Protein AF-A0A533ST75-F1 (afdb_monomer)

Solvent-accessible surface area (backbone atoms only — 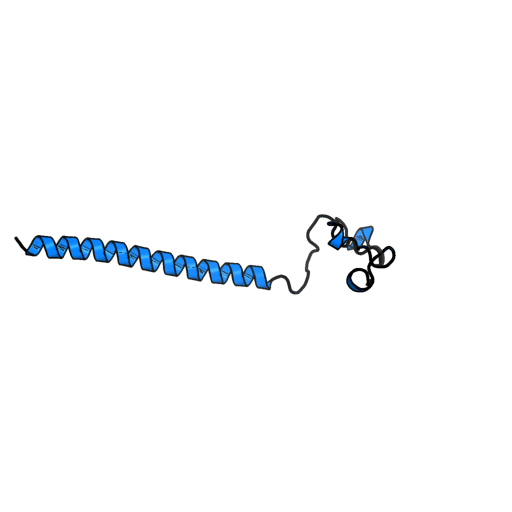not comparable to full-atom values): 5469 Å² total; per-residue (Å²): 109,79,62,48,95,78,56,37,40,79,95,53,73,43,35,57,58,79,73,72,38,76,84,55,48,84,68,38,90,63,22,78,71,74,46,44,66,73,88,54,79,74,84,84,66,88,78,74,60,56,62,61,51,50,51,52,53,51,51,53,52,53,54,52,52,54,51,52,52,52,53,50,51,54,54,49,55,53,50,54,58,54,60,61,64,77,74,117

Structure (mmCIF, N/CA/C/O ba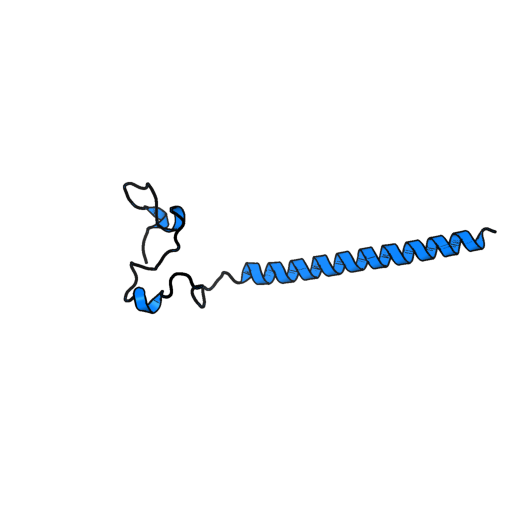ckbone):
data_AF-A0A533ST75-F1
#
_entry.id   AF-A0A533ST75-F1
#
loop_
_atom_site.group_PDB
_atom_site.id
_atom_site.type_symbol
_atom_site.label_atom_id
_atom_site.label_alt_id
_atom_site.label_comp_id
_atom_site.label_asym_id
_atom_site.label_entity_id
_atom_site.label_seq_id
_atom_site.pdbx_PDB_ins_code
_atom_site.Cartn_x
_atom_site.Cartn_y
_atom_site.Cartn_z
_atom_site.occupancy
_atom_site.B_iso_or_equiv
_atom_site.auth_seq_id
_atom_site.auth_comp_id
_atom_site.auth_asym_id
_atom_site.auth_atom_id
_atom_site.pdbx_PDB_model_num
ATOM 1 N N . PHE A 1 1 ? 13.830 -3.242 -11.110 1.00 86.81 1 PHE A N 1
ATOM 2 C CA . PHE A 1 1 ? 13.268 -1.864 -11.295 1.00 86.81 1 PHE A CA 1
ATOM 3 C C . PHE A 1 1 ? 12.729 -1.676 -12.718 1.00 86.81 1 PHE A C 1
ATOM 5 O O . PHE A 1 1 ? 13.315 -2.235 -13.636 1.00 86.81 1 PHE A O 1
ATOM 12 N N . HIS A 1 2 ? 11.650 -0.901 -12.915 1.00 94.19 2 HIS A N 1
ATOM 13 C CA . HIS A 1 2 ? 11.152 -0.507 -14.246 1.00 94.19 2 HIS A CA 1
ATOM 14 C C . HIS A 1 2 ? 10.308 0.780 -14.176 1.00 94.19 2 HIS A C 1
ATOM 16 O O . HIS A 1 2 ? 9.668 1.045 -13.159 1.00 94.19 2 HIS A O 1
ATOM 22 N N . ASN A 1 3 ? 10.245 1.546 -15.265 1.00 95.25 3 ASN A N 1
ATOM 23 C CA . ASN A 1 3 ? 9.533 2.828 -15.372 1.00 95.25 3 ASN A CA 1
ATOM 24 C C . ASN A 1 3 ? 8.066 2.708 -15.847 1.00 95.25 3 ASN A C 1
ATOM 26 O O . ASN A 1 3 ? 7.487 3.702 -16.284 1.00 95.25 3 ASN A O 1
ATOM 30 N N . CYS A 1 4 ? 7.445 1.526 -15.715 1.00 96.44 4 CYS A N 1
ATOM 31 C CA . CYS A 1 4 ? 6.047 1.247 -16.079 1.00 96.44 4 CYS A CA 1
ATOM 32 C C . CYS A 1 4 ? 5.059 2.334 -15.614 1.00 96.44 4 CYS A C 1
ATOM 34 O O . CYS A 1 4 ? 4.266 2.767 -16.442 1.00 96.44 4 CYS A O 1
ATOM 36 N N . PRO A 1 5 ? 5.078 2.797 -14.344 1.00 95.00 5 PRO A N 1
ATOM 37 C CA . PRO A 1 5 ? 4.107 3.791 -13.882 1.00 95.00 5 PRO A CA 1
ATOM 38 C C . PRO A 1 5 ? 4.362 5.207 -14.421 1.00 95.00 5 PRO A C 1
ATOM 40 O O . PRO A 1 5 ? 3.535 6.086 -14.207 1.00 95.00 5 PRO A O 1
ATOM 43 N N . THR A 1 6 ? 5.507 5.455 -15.066 1.00 96.44 6 THR A N 1
ATOM 44 C CA . THR A 1 6 ? 5.895 6.786 -15.553 1.00 96.44 6 THR A CA 1
ATOM 45 C C . THR A 1 6 ? 5.739 6.908 -17.063 1.00 96.44 6 THR A C 1
ATOM 47 O O . THR A 1 6 ? 5.159 7.884 -17.525 1.00 96.44 6 THR A O 1
ATOM 50 N N . VAL A 1 7 ? 6.263 5.947 -17.832 1.00 96.62 7 VAL A N 1
ATOM 51 C CA . VAL A 1 7 ? 6.214 5.997 -19.307 1.00 96.62 7 VAL A CA 1
ATOM 52 C C . VAL A 1 7 ? 5.105 5.137 -19.907 1.00 96.62 7 VAL A C 1
ATOM 54 O O . VAL A 1 7 ? 4.727 5.363 -21.052 1.00 96.62 7 VAL A O 1
ATOM 57 N N . SER A 1 8 ? 4.577 4.172 -19.144 1.00 97.19 8 SER A N 1
ATOM 58 C CA . SER A 1 8 ? 3.583 3.200 -19.610 1.00 97.19 8 SER A CA 1
ATOM 59 C C . SER A 1 8 ? 4.042 2.381 -20.839 1.00 97.19 8 SER A C 1
ATOM 61 O O . SER A 1 8 ? 5.207 2.384 -21.230 1.00 97.19 8 SER A O 1
ATOM 63 N N . TRP A 1 9 ? 3.131 1.596 -21.407 1.00 96.38 9 TRP A N 1
ATOM 64 C CA . TRP A 1 9 ? 3.296 0.749 -22.588 1.00 96.38 9 TRP A CA 1
ATOM 65 C C . TRP A 1 9 ? 2.425 1.258 -23.734 1.00 96.38 9 TRP A C 1
ATOM 67 O O . TRP A 1 9 ? 1.363 1.836 -23.494 1.00 96.38 9 TRP A O 1
ATOM 77 N N . ASN A 1 10 ? 2.846 0.960 -24.969 1.00 96.31 10 ASN A N 1
ATOM 78 C CA . ASN A 1 10 ? 2.143 1.299 -26.210 1.00 96.31 10 ASN A CA 1
ATOM 79 C C . ASN A 1 10 ? 1.879 2.807 -26.319 1.00 96.31 10 ASN A C 1
ATOM 81 O O . ASN A 1 10 ? 0.742 3.210 -26.177 1.00 96.31 10 ASN A O 1
ATOM 85 N N . ASP A 1 11 ? 2.901 3.646 -26.498 1.00 96.69 11 ASP A N 1
ATOM 86 C CA . ASP A 1 11 ? 2.743 5.112 -26.602 1.00 96.69 11 ASP A CA 1
ATOM 87 C C . ASP A 1 11 ? 2.007 5.766 -25.417 1.00 96.69 11 ASP A C 1
ATOM 89 O O . ASP A 1 11 ? 1.247 6.719 -25.566 1.00 96.69 11 ASP A O 1
ATOM 93 N N . GLY A 1 12 ? 2.239 5.249 -24.209 1.00 96.12 12 GLY A N 1
ATOM 94 C CA . GLY A 1 12 ? 1.667 5.815 -22.989 1.00 96.12 12 GLY A CA 1
ATOM 95 C C . GLY A 1 12 ? 0.262 5.313 -22.638 1.00 96.12 12 GLY A C 1
ATOM 96 O O . GLY A 1 12 ? -0.313 5.776 -21.655 1.00 96.12 12 GLY A O 1
ATOM 97 N N . GLN A 1 13 ? -0.296 4.364 -23.395 1.00 97.38 13 GLN A N 1
ATOM 98 C CA . GLN A 1 13 ? -1.706 3.975 -23.282 1.00 97.38 13 GLN A CA 1
ATOM 99 C C . GLN A 1 13 ? -2.064 3.301 -21.952 1.00 97.38 13 GLN A C 1
ATOM 101 O O . GLN A 1 13 ? -3.141 3.550 -21.409 1.00 97.38 13 GLN A O 1
ATOM 106 N N . SER A 1 14 ? -1.213 2.409 -21.433 1.00 97.19 14 SER A N 1
ATOM 107 C CA . SER A 1 14 ? -1.487 1.722 -20.161 1.00 97.19 14 SER A CA 1
ATOM 108 C C . SER A 1 14 ? -0.254 1.037 -19.578 1.00 97.19 14 SER A C 1
ATOM 110 O O . SER A 1 14 ? 0.789 0.959 -20.212 1.00 97.19 14 SER A O 1
ATOM 112 N N . TRP A 1 15 ? -0.373 0.470 -18.386 1.00 97.69 15 TRP A N 1
ATOM 113 C CA . TRP A 1 15 ? 0.621 -0.404 -17.763 1.00 97.69 15 TRP A CA 1
ATOM 114 C C . TRP A 1 15 ? -0.097 -1.453 -16.900 1.00 97.69 15 TRP A C 1
ATOM 116 O O . TRP A 1 15 ? -1.288 -1.285 -16.636 1.00 97.69 15 TRP A O 1
ATOM 126 N N . PRO A 1 16 ? 0.571 -2.532 -16.442 1.00 95.94 16 PRO A N 1
ATOM 127 C CA . PRO A 1 16 ? -0.112 -3.671 -15.821 1.00 95.94 16 PRO A CA 1
ATOM 128 C C . PRO A 1 16 ? -1.112 -3.300 -14.717 1.00 95.94 16 PRO A C 1
ATOM 130 O O . PRO A 1 16 ? -2.256 -3.746 -14.762 1.00 95.94 16 PRO A O 1
ATOM 133 N N . VAL A 1 17 ? -0.728 -2.415 -13.789 1.00 96.06 17 VAL A N 1
ATOM 134 C CA . VAL A 1 17 ? -1.598 -2.005 -12.670 1.00 96.06 17 VAL A CA 1
ATOM 135 C C . VAL A 1 17 ? -2.771 -1.156 -13.147 1.00 96.06 17 VAL A C 1
ATOM 137 O O . VAL A 1 17 ? -3.882 -1.338 -12.660 1.00 96.06 17 VAL A O 1
ATOM 140 N N . GLN A 1 18 ? -2.571 -0.283 -14.137 1.00 96.31 18 GLN A N 1
ATOM 141 C CA . GLN A 1 18 ? -3.671 0.470 -14.749 1.00 96.31 18 GLN A CA 1
ATOM 142 C C . GLN A 1 18 ? -4.626 -0.438 -15.534 1.00 96.31 18 GLN A C 1
ATOM 144 O O . GLN A 1 18 ? -5.823 -0.169 -15.576 1.00 96.31 18 GLN A O 1
ATOM 149 N N . ALA A 1 19 ? -4.125 -1.532 -16.109 1.00 96.81 19 ALA A N 1
ATOM 150 C CA . ALA A 1 19 ? -4.935 -2.565 -16.752 1.00 96.81 19 ALA A CA 1
ATOM 151 C C . ALA A 1 19 ? -5.619 -3.522 -15.750 1.00 96.81 19 ALA A C 1
ATOM 153 O O . ALA A 1 19 ? -6.343 -4.425 -16.165 1.00 96.81 19 ALA A O 1
ATOM 154 N N . GLY A 1 20 ? -5.409 -3.332 -14.443 1.00 95.44 20 GLY A N 1
ATOM 155 C CA . GLY A 1 20 ? -6.056 -4.099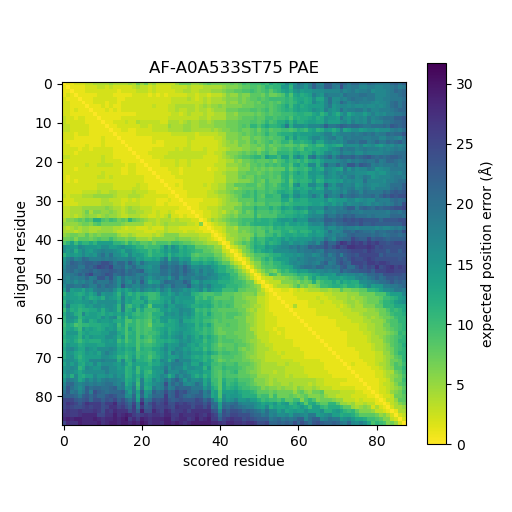 -13.377 1.00 95.44 20 GLY A CA 1
ATOM 156 C C . GLY A 1 20 ? -5.260 -5.297 -12.853 1.00 95.44 20 GLY A C 1
ATOM 157 O O . GLY A 1 20 ? -5.766 -6.019 -11.998 1.00 95.44 20 GLY A O 1
ATOM 158 N N . HIS A 1 21 ? -4.024 -5.512 -13.309 1.00 94.38 21 HIS A N 1
ATOM 159 C CA . HIS A 1 21 ? -3.167 -6.600 -12.833 1.00 94.38 21 HIS A CA 1
ATOM 160 C C . HIS A 1 21 ? -1.986 -6.083 -11.999 1.00 94.38 21 HIS A C 1
ATOM 162 O O . HIS A 1 21 ? -1.305 -5.131 -12.373 1.00 94.38 21 HIS A O 1
ATOM 168 N N . GLY A 1 22 ? -1.678 -6.746 -10.881 1.00 91.56 22 GLY A N 1
ATOM 169 C CA . GLY A 1 22 ? -0.521 -6.402 -10.049 1.00 91.56 22 GLY A CA 1
ATOM 170 C 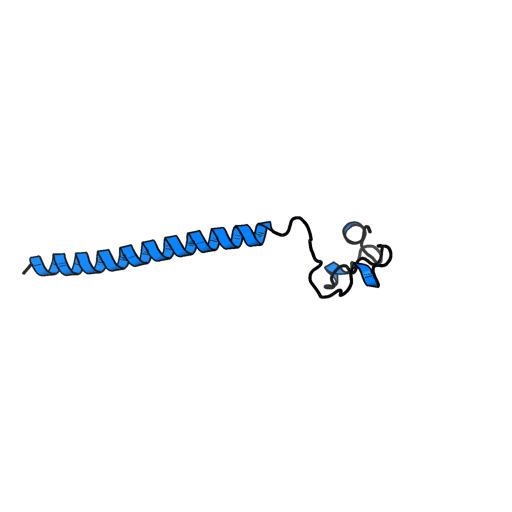C . GLY A 1 22 ? 0.814 -6.452 -10.809 1.00 91.56 22 GLY A C 1
ATOM 171 O O . GLY A 1 22 ? 0.974 -7.165 -11.801 1.00 91.56 22 GLY A O 1
ATOM 172 N N . CYS A 1 23 ? 1.811 -5.696 -10.350 1.00 92.25 23 CYS A N 1
ATOM 173 C CA . CYS A 1 23 ? 3.167 -5.825 -10.881 1.00 92.25 23 CYS A CA 1
ATOM 174 C C . CYS A 1 23 ? 3.748 -7.192 -10.492 1.00 92.25 23 CYS A C 1
ATOM 176 O O . CYS A 1 23 ? 3.833 -7.503 -9.309 1.00 92.25 23 CYS A O 1
ATOM 178 N N . VAL A 1 24 ? 4.202 -7.972 -11.474 1.00 92.88 24 VAL A N 1
ATOM 179 C CA . VAL A 1 24 ? 4.842 -9.283 -11.239 1.00 92.88 24 VAL A CA 1
ATOM 180 C C . VAL A 1 24 ? 6.363 -9.201 -11.089 1.00 92.88 24 VAL A C 1
ATOM 182 O O . VAL A 1 24 ? 7.028 -10.215 -10.933 1.00 92.88 24 VAL A O 1
ATOM 185 N N . GLY A 1 25 ? 6.942 -8.000 -11.182 1.00 92.94 25 GLY A N 1
ATOM 186 C CA . GLY A 1 25 ? 8.390 -7.810 -11.082 1.00 92.94 25 GLY A CA 1
ATOM 187 C C . GLY A 1 25 ? 9.181 -8.332 -12.285 1.00 92.94 25 GLY A C 1
ATOM 188 O O . GLY A 1 25 ? 10.343 -8.672 -12.128 1.00 92.94 25 GLY A O 1
ATOM 189 N N . CYS A 1 26 ? 8.600 -8.358 -13.491 1.00 94.44 26 CYS A N 1
ATOM 190 C CA . CYS A 1 26 ? 9.209 -8.970 -14.686 1.00 94.44 26 CYS A CA 1
ATOM 191 C C . CYS A 1 26 ? 10.600 -8.434 -15.086 1.00 94.44 26 CYS A C 1
ATOM 193 O O . CYS A 1 26 ? 11.300 -9.074 -15.861 1.00 94.44 26 CYS A O 1
ATOM 195 N N . SER A 1 27 ? 10.996 -7.254 -14.600 1.00 94.94 27 SER A N 1
ATOM 196 C CA . SER A 1 27 ? 12.327 -6.672 -14.835 1.00 94.94 27 SER A CA 1
ATOM 197 C C . SER A 1 27 ? 13.351 -7.009 -13.743 1.00 94.94 27 SER A C 1
ATOM 199 O O . SER A 1 27 ? 14.449 -6.460 -13.764 1.00 94.94 27 SER A O 1
ATOM 201 N N . GLU A 1 28 ? 12.994 -7.843 -12.766 1.00 92.94 28 GLU A N 1
ATOM 202 C CA . GLU A 1 28 ? 13.874 -8.272 -11.678 1.00 92.94 28 GLU A CA 1
ATOM 203 C C . GLU A 1 28 ? 14.480 -9.659 -11.975 1.00 92.94 28 GLU A C 1
ATOM 205 O O . GLU A 1 28 ? 13.792 -10.522 -12.536 1.00 92.94 28 GLU A O 1
ATOM 210 N N . PRO A 1 29 ? 15.754 -9.918 -11.620 1.00 93.00 29 PRO A N 1
ATOM 211 C CA . PRO A 1 29 ? 16.361 -11.231 -11.795 1.00 93.00 29 PRO A CA 1
ATOM 212 C C . PRO A 1 29 ? 15.587 -12.318 -11.042 1.00 93.00 29 PRO A C 1
ATOM 214 O O . PRO A 1 29 ? 15.277 -12.178 -9.860 1.00 93.00 29 PRO A O 1
ATOM 217 N N . GLY A 1 30 ? 15.288 -13.421 -11.733 1.00 91.62 30 GLY A N 1
ATOM 218 C CA . GLY A 1 30 ? 14.619 -14.574 -11.126 1.00 91.62 30 GLY A CA 1
ATOM 219 C C . GLY A 1 30 ? 13.190 -14.302 -10.644 1.00 91.62 30 GLY A C 1
ATOM 220 O O . GLY A 1 30 ? 12.742 -14.967 -9.718 1.00 91.62 30 GLY A O 1
ATOM 221 N N . PHE A 1 31 ? 12.465 -13.342 -11.236 1.00 90.88 31 PHE A N 1
ATOM 222 C CA . PHE A 1 31 ? 11.146 -12.913 -10.741 1.00 90.88 31 PHE A CA 1
ATOM 223 C C . PHE A 1 31 ? 10.110 -14.040 -10.582 1.00 90.88 31 PHE A C 1
ATOM 225 O O . PHE A 1 31 ? 9.235 -13.940 -9.727 1.00 90.88 31 PHE A O 1
ATOM 232 N N . TRP A 1 32 ? 10.208 -15.118 -11.367 1.00 91.50 32 TRP A N 1
ATOM 233 C CA . TRP A 1 32 ? 9.349 -16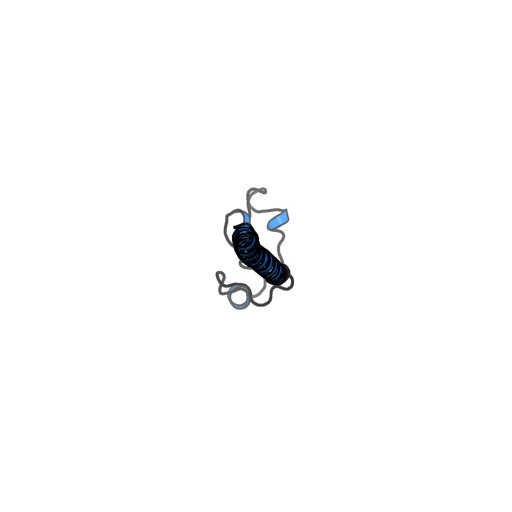.295 -11.208 1.00 91.50 32 TRP A CA 1
ATOM 234 C C . TRP A 1 32 ? 9.486 -16.943 -9.824 1.00 91.50 32 TRP A C 1
ATOM 236 O O . TRP A 1 32 ? 8.484 -17.384 -9.267 1.00 91.50 32 TRP A O 1
ATOM 246 N N . ASP A 1 33 ? 10.697 -16.940 -9.260 1.00 90.31 33 ASP A N 1
ATOM 247 C CA . ASP A 1 33 ? 11.015 -17.544 -7.963 1.00 90.31 33 ASP A CA 1
ATOM 248 C C . ASP A 1 33 ? 10.946 -16.529 -6.812 1.00 90.31 33 ASP A C 1
ATOM 250 O O . ASP A 1 33 ? 10.598 -16.883 -5.689 1.00 90.31 33 ASP A O 1
ATOM 254 N N . THR A 1 34 ? 11.293 -15.261 -7.068 1.00 84.56 34 THR A N 1
ATOM 255 C CA . THR A 1 34 ? 11.436 -14.232 -6.019 1.00 84.56 34 THR A CA 1
ATOM 256 C C . THR A 1 34 ? 10.178 -13.400 -5.784 1.00 84.56 34 THR A C 1
ATOM 258 O O . THR A 1 34 ? 9.992 -12.870 -4.690 1.00 84.56 34 THR A O 1
ATOM 261 N N . MET A 1 35 ? 9.316 -13.283 -6.796 1.00 84.06 35 MET A N 1
ATOM 262 C CA . MET A 1 35 ? 8.070 -12.505 -6.747 1.00 84.06 35 MET A CA 1
ATOM 263 C C . MET A 1 35 ? 6.827 -13.400 -6.794 1.00 84.06 35 MET A C 1
ATOM 265 O O . MET A 1 35 ? 5.707 -12.916 -6.623 1.00 84.06 35 MET A O 1
ATOM 269 N N . GLY A 1 36 ? 7.020 -14.694 -7.056 1.00 83.88 36 GLY A N 1
ATOM 270 C CA . GLY A 1 36 ? 5.975 -15.700 -7.005 1.00 83.88 36 GLY A CA 1
ATOM 271 C C . GLY A 1 36 ? 5.691 -16.157 -5.569 1.00 83.88 36 GLY A C 1
ATOM 272 O O . GLY A 1 36 ? 6.597 -16.166 -4.734 1.00 83.88 36 GLY A O 1
ATOM 273 N N . PRO A 1 37 ? 4.455 -16.593 -5.276 1.00 87.12 37 PRO A N 1
ATOM 274 C CA . PRO A 1 37 ? 3.273 -16.592 -6.150 1.00 87.12 37 PRO A CA 1
ATOM 275 C C . PRO A 1 37 ? 2.641 -15.192 -6.332 1.00 87.12 37 PRO A C 1
ATOM 277 O O . PRO A 1 37 ? 2.399 -14.471 -5.372 1.00 87.12 37 PRO A O 1
ATOM 280 N N . PHE A 1 38 ? 2.311 -14.821 -7.580 1.00 87.75 38 PHE A N 1
ATOM 281 C CA . PHE A 1 38 ? 1.952 -13.438 -7.969 1.00 87.75 38 PHE A CA 1
ATOM 282 C C . PHE A 1 38 ? 0.638 -12.883 -7.406 1.00 87.75 38 PHE A C 1
ATOM 284 O O . PHE A 1 38 ? 0.393 -11.680 -7.496 1.00 87.75 38 PHE A O 1
ATOM 291 N N . TYR A 1 39 ? -0.226 -13.748 -6.883 1.00 86.81 39 TYR A N 1
ATOM 292 C CA . TYR A 1 39 ? -1.521 -13.359 -6.321 1.00 86.81 39 TYR A CA 1
ATOM 293 C C . TYR A 1 39 ? -1.507 -13.299 -4.796 1.00 86.81 39 TYR A C 1
ATOM 295 O O . TYR A 1 39 ? -2.457 -12.791 -4.196 1.00 86.81 39 TYR A O 1
ATOM 303 N N . ASP A 1 40 ? -0.431 -13.776 -4.172 1.00 83.12 40 ASP A N 1
ATOM 304 C CA . ASP A 1 40 ? -0.253 -13.622 -2.742 1.00 83.12 40 ASP A CA 1
ATOM 305 C C . ASP A 1 40 ? 0.290 -12.231 -2.434 1.00 83.12 40 ASP A C 1
ATOM 307 O O . ASP A 1 40 ? 0.876 -11.531 -3.266 1.00 83.12 40 ASP A O 1
ATOM 311 N N . ARG A 1 41 ? 0.084 -11.803 -1.190 1.00 74.00 41 ARG A N 1
ATOM 312 C CA . ARG A 1 41 ? 0.701 -10.564 -0.732 1.00 74.00 41 ARG A CA 1
ATOM 313 C C . ARG A 1 41 ? 2.207 -10.754 -0.701 1.00 74.00 41 ARG A C 1
ATOM 315 O O . ARG A 1 41 ? 2.692 -11.670 -0.041 1.00 74.00 41 ARG A O 1
ATO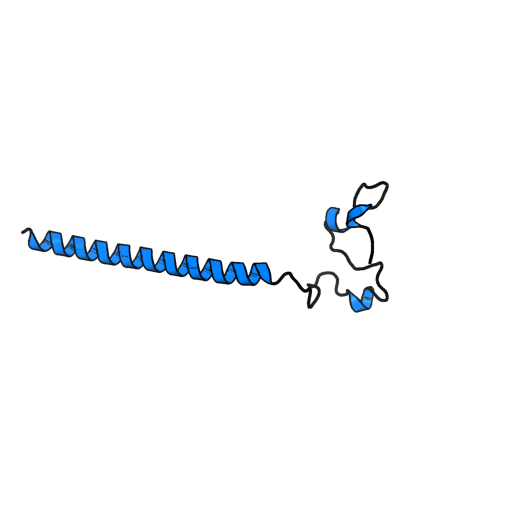M 322 N N . VAL A 1 42 ? 2.926 -9.825 -1.328 1.00 70.06 42 VAL A N 1
ATOM 323 C CA . VAL A 1 42 ? 4.383 -9.757 -1.216 1.00 70.06 42 VAL A CA 1
ATOM 324 C C . VAL A 1 42 ? 4.751 -9.698 0.274 1.00 70.06 42 VAL A C 1
ATOM 326 O O . VAL A 1 42 ? 4.292 -8.787 0.977 1.00 70.06 42 VAL A O 1
ATOM 329 N N . PRO A 1 43 ? 5.531 -10.662 0.792 1.00 60.53 43 PRO A N 1
ATOM 330 C CA . PRO A 1 43 ? 5.927 -10.651 2.188 1.00 60.53 43 PRO A CA 1
ATOM 331 C C . PRO A 1 43 ? 6.872 -9.469 2.440 1.00 60.53 43 PRO A C 1
ATOM 333 O O . PRO A 1 43 ? 7.823 -9.249 1.698 1.00 60.53 43 PRO A O 1
ATOM 336 N N . ASN A 1 44 ? 6.628 -8.725 3.522 1.00 59.53 44 ASN A N 1
ATOM 337 C CA . ASN A 1 44 ? 7.496 -7.648 4.019 1.00 59.53 44 ASN A CA 1
ATOM 338 C C . ASN A 1 44 ? 7.639 -6.404 3.120 1.00 59.53 44 ASN A C 1
ATOM 340 O O . ASN A 1 44 ? 8.741 -5.883 2.988 1.00 59.53 44 ASN A O 1
ATOM 344 N N . VAL A 1 45 ? 6.551 -5.863 2.561 1.00 63.56 45 VAL A N 1
ATOM 345 C CA . VAL A 1 45 ? 6.572 -4.499 1.990 1.00 63.56 45 VAL A CA 1
ATOM 346 C C . VAL A 1 45 ? 6.691 -3.451 3.113 1.00 63.56 45 VAL A C 1
ATOM 348 O O . VAL A 1 45 ? 5.723 -3.246 3.857 1.00 63.56 45 VAL A O 1
ATOM 351 N N . PRO A 1 46 ? 7.839 -2.763 3.273 1.00 61.69 46 PRO A N 1
ATOM 352 C CA . PRO A 1 46 ? 8.000 -1.755 4.314 1.00 61.69 46 PRO A CA 1
ATOM 353 C C . PRO A 1 46 ? 7.116 -0.546 3.981 1.00 61.69 46 PRO A C 1
ATOM 355 O O . PRO A 1 46 ? 7.200 -0.003 2.884 1.00 61.69 46 PRO A O 1
ATOM 358 N N . GLY A 1 47 ? 6.261 -0.120 4.916 1.00 61.03 47 GLY A N 1
ATOM 359 C CA . GLY A 1 47 ? 5.492 1.131 4.796 1.00 61.03 47 GLY A CA 1
ATOM 360 C C . GLY A 1 47 ? 3.965 0.999 4.736 1.00 61.03 47 GLY A C 1
ATOM 361 O O . GLY A 1 47 ? 3.280 1.952 5.091 1.00 61.03 47 GLY A O 1
ATOM 362 N N . PHE A 1 48 ? 3.399 -0.172 4.421 1.00 61.03 48 PHE A N 1
ATOM 363 C CA . PHE A 1 48 ? 1.932 -0.374 4.389 1.00 61.03 48 PHE A CA 1
ATOM 364 C C . PHE A 1 48 ? 1.307 -0.728 5.761 1.00 61.03 48 PHE A C 1
ATOM 366 O O . PHE A 1 48 ? 0.151 -1.131 5.849 1.00 61.03 48 PHE A O 1
ATOM 373 N N . GLY A 1 49 ? 2.054 -0.574 6.862 1.00 58.81 49 GLY A N 1
ATOM 374 C CA . GLY A 1 49 ? 1.576 -0.830 8.233 1.00 58.81 49 GLY A CA 1
ATOM 375 C C . GLY A 1 49 ? 0.831 0.342 8.894 1.00 58.81 49 GLY A C 1
ATOM 376 O O . GLY A 1 49 ? 0.245 0.171 9.969 1.00 58.81 49 GLY A O 1
ATOM 377 N N . ALA A 1 50 ? 0.846 1.527 8.274 1.00 60.62 50 ALA A N 1
ATOM 378 C CA . ALA A 1 50 ? 0.189 2.718 8.813 1.00 60.62 50 ALA A CA 1
ATOM 379 C C . ALA A 1 50 ? -1.338 2.551 8.868 1.00 60.62 50 ALA A C 1
ATOM 381 O O . ALA A 1 50 ? -1.944 2.855 9.895 1.00 60.62 50 ALA A O 1
ATOM 382 N N . ASP A 1 51 ? -1.940 1.956 7.834 1.00 64.12 51 ASP A N 1
ATOM 383 C CA . ASP A 1 51 ? -3.390 1.731 7.775 1.00 64.12 51 ASP A CA 1
ATOM 384 C C . ASP A 1 51 ? -3.882 0.758 8.855 1.00 64.12 51 ASP A C 1
ATOM 386 O O . ASP A 1 51 ? -4.940 0.960 9.456 1.00 64.12 51 ASP A O 1
ATOM 390 N N . VAL A 1 52 ? -3.091 -0.272 9.177 1.00 68.31 52 VAL A N 1
ATOM 391 C CA . VAL A 1 52 ? -3.430 -1.239 10.239 1.00 68.31 52 VAL A CA 1
ATOM 392 C C . VAL A 1 52 ? -3.377 -0.584 11.622 1.00 68.31 52 VAL A C 1
ATOM 394 O O . VAL A 1 52 ? -4.208 -0.871 12.487 1.00 68.31 52 VAL A O 1
ATOM 397 N N . THR A 1 53 ? -2.420 0.318 11.833 1.00 75.44 53 THR A N 1
ATOM 398 C CA . THR A 1 53 ? -2.274 1.053 13.097 1.00 75.44 53 THR A CA 1
ATOM 399 C C . THR A 1 53 ? -3.381 2.096 13.256 1.00 75.44 53 THR A C 1
ATOM 401 O O . THR A 1 53 ? -4.024 2.150 14.306 1.00 75.44 53 THR A O 1
ATOM 404 N N . ALA A 1 54 ? -3.674 2.860 12.199 1.00 80.38 54 ALA A N 1
ATOM 405 C CA . ALA A 1 54 ? -4.752 3.845 12.183 1.00 80.38 54 ALA A CA 1
ATOM 406 C C . ALA A 1 54 ? -6.129 3.198 12.409 1.00 80.38 54 ALA A C 1
ATOM 408 O O . ALA A 1 54 ? -6.907 3.689 13.225 1.00 80.38 54 ALA A O 1
ATOM 409 N N . THR A 1 55 ? -6.398 2.052 11.770 1.00 84.12 55 THR A N 1
ATOM 410 C CA . THR A 1 55 ? -7.657 1.304 11.943 1.00 84.12 55 THR A CA 1
ATOM 411 C C . THR A 1 55 ? -7.856 0.856 13.390 1.00 84.12 55 THR A C 1
ATOM 413 O O . THR A 1 55 ? -8.945 1.009 13.940 1.00 84.12 55 THR A O 1
ATOM 416 N N . LYS A 1 56 ? -6.807 0.337 14.044 1.00 86.94 56 LYS A N 1
ATOM 417 C CA . LYS A 1 56 ? -6.888 -0.077 15.455 1.00 86.94 56 LYS A CA 1
ATOM 418 C C . LYS A 1 56 ? -7.168 1.096 16.390 1.00 86.94 56 LYS A C 1
ATOM 420 O O . LYS A 1 56 ? -8.023 0.974 17.266 1.00 86.94 56 LYS A O 1
ATOM 425 N N . ILE A 1 57 ? -6.463 2.214 16.209 1.00 89.62 57 ILE A N 1
ATOM 426 C CA . ILE A 1 57 ? -6.653 3.412 17.040 1.00 89.62 57 ILE A CA 1
ATOM 427 C C . ILE A 1 57 ? -8.062 3.974 16.835 1.00 89.62 57 ILE A C 1
ATOM 429 O O . ILE A 1 57 ? -8.770 4.216 17.812 1.00 89.62 57 ILE A O 1
ATOM 433 N N . GLY A 1 58 ? -8.488 4.122 15.577 1.00 90.25 58 GLY A N 1
ATOM 434 C CA . GLY A 1 58 ? -9.824 4.605 15.236 1.00 90.25 58 GLY A CA 1
ATOM 435 C C . GLY A 1 58 ? -10.917 3.739 15.856 1.00 90.25 58 GLY A C 1
ATOM 436 O O . GLY A 1 58 ? -11.794 4.258 16.541 1.00 90.25 58 GLY A O 1
ATOM 437 N N . LEU A 1 59 ? -10.811 2.414 15.714 1.00 95.38 59 LEU A N 1
ATOM 438 C CA . LEU A 1 59 ? -11.769 1.475 16.297 1.00 95.38 59 LEU A CA 1
ATOM 439 C C . LEU A 1 59 ? -11.843 1.593 17.826 1.00 95.38 59 LEU A C 1
ATOM 441 O O . LEU A 1 59 ? -12.939 1.606 18.385 1.00 95.38 59 LEU A O 1
ATOM 445 N N . GLY A 1 60 ? -10.693 1.708 18.497 1.00 95.44 60 GLY A N 1
ATOM 446 C CA . GLY A 1 60 ? -10.635 1.874 19.949 1.00 95.44 60 GLY A CA 1
ATOM 447 C C . GLY A 1 60 ? -11.344 3.144 20.425 1.00 95.44 60 GLY A C 1
ATOM 448 O O . GLY A 1 60 ? -12.153 3.091 21.352 1.00 95.44 60 GLY A O 1
ATOM 449 N N . LEU A 1 61 ? -11.096 4.274 19.756 1.00 97.00 61 LEU A N 1
ATOM 450 C CA . LEU A 1 61 ? -11.732 5.553 20.084 1.00 97.00 61 LEU A CA 1
ATOM 451 C C . LEU A 1 61 ? -13.245 5.521 19.844 1.00 97.00 61 LEU A C 1
ATOM 453 O O . LEU A 1 61 ? -14.015 5.947 20.707 1.00 97.00 61 LEU A O 1
ATOM 457 N N . THR A 1 62 ? -13.684 4.980 18.705 1.00 97.12 62 THR A N 1
ATOM 458 C CA . THR A 1 62 ? -15.111 4.851 18.387 1.00 97.12 62 THR A CA 1
ATOM 459 C C . THR A 1 62 ? -15.836 3.969 19.402 1.00 97.12 62 THR A C 1
ATOM 461 O O . THR A 1 62 ? -16.906 4.346 19.882 1.00 97.12 62 THR A O 1
ATOM 464 N N . ALA A 1 63 ? -15.250 2.828 19.778 1.00 97.69 63 ALA A N 1
ATOM 465 C CA . ALA A 1 63 ? -15.836 1.929 20.769 1.00 97.69 63 ALA A CA 1
ATOM 466 C C . ALA A 1 63 ? -15.971 2.599 22.147 1.00 97.69 63 ALA A C 1
ATOM 468 O O . ALA A 1 63 ? -17.022 2.501 22.784 1.00 97.69 63 ALA A O 1
ATOM 469 N N . ALA A 1 64 ? -14.939 3.326 22.587 1.00 97.75 64 ALA A N 1
ATOM 470 C CA . ALA A 1 64 ? -14.961 4.049 23.856 1.00 97.75 64 ALA A CA 1
ATOM 471 C C . ALA A 1 64 ? -16.046 5.139 23.883 1.00 97.75 64 ALA A C 1
ATOM 473 O O . ALA A 1 64 ? -16.811 5.233 24.845 1.00 97.75 64 ALA A O 1
ATOM 474 N N . ALA A 1 65 ? -16.154 5.929 22.811 1.00 97.81 65 ALA A N 1
ATOM 475 C CA . ALA A 1 65 ? -17.179 6.961 22.693 1.00 97.81 65 ALA A CA 1
ATOM 476 C C . ALA A 1 65 ? -18.597 6.365 22.725 1.00 97.81 65 ALA A C 1
ATOM 478 O O . ALA A 1 65 ? -19.452 6.845 23.470 1.00 97.81 65 ALA A O 1
ATOM 479 N N . ALA A 1 66 ? -18.834 5.284 21.973 1.00 97.62 66 ALA A N 1
ATOM 480 C CA . ALA A 1 66 ? -20.122 4.594 21.953 1.00 97.62 66 ALA A CA 1
ATOM 481 C C . ALA A 1 66 ? -20.520 4.074 23.346 1.00 97.62 66 ALA A C 1
ATOM 483 O O . ALA A 1 66 ? -21.662 4.261 23.771 1.00 97.62 66 ALA A O 1
ATOM 484 N N . ALA A 1 67 ? -19.573 3.487 24.086 1.00 98.06 67 ALA A N 1
ATOM 485 C CA . ALA A 1 67 ? -19.809 3.022 25.451 1.00 98.06 67 ALA A CA 1
ATOM 486 C C . ALA A 1 67 ? -20.159 4.181 26.401 1.00 98.06 67 ALA A C 1
ATOM 488 O O . ALA A 1 67 ? -21.119 4.079 27.166 1.00 98.06 67 ALA A O 1
ATOM 489 N N . GLY A 1 68 ? -19.433 5.301 26.318 1.00 97.88 68 GLY A N 1
ATOM 490 C CA . GLY A 1 68 ? -19.711 6.491 27.126 1.00 97.88 68 GLY A CA 1
ATOM 491 C C . GLY A 1 68 ? -21.111 7.062 26.881 1.00 97.88 68 GLY A C 1
ATOM 492 O O . GLY A 1 68 ? -21.832 7.359 27.835 1.00 97.88 68 GLY A O 1
ATOM 493 N N . ILE A 1 69 ? -21.529 7.148 25.615 1.00 97.81 69 ILE A N 1
ATOM 494 C CA . ILE A 1 69 ? -22.873 7.613 25.236 1.00 97.81 69 ILE A CA 1
ATOM 495 C C . ILE A 1 69 ? -23.950 6.669 25.783 1.00 97.81 69 ILE A C 1
ATOM 497 O O . ILE A 1 69 ? -24.931 7.134 26.365 1.00 97.81 69 ILE A O 1
ATOM 501 N N . ALA A 1 70 ? -23.763 5.354 25.645 1.00 96.94 70 ALA A N 1
ATOM 502 C CA . ALA A 1 70 ? -24.719 4.367 26.139 1.00 96.94 70 ALA A CA 1
ATOM 503 C C . ALA A 1 70 ? -24.887 4.443 27.666 1.00 96.94 70 ALA A C 1
ATOM 505 O O . ALA A 1 70 ? -26.014 4.499 28.163 1.00 96.94 70 ALA A O 1
ATOM 506 N N . VAL A 1 71 ? -23.776 4.515 28.410 1.00 97.81 71 VAL A N 1
ATOM 507 C CA . VAL A 1 71 ? -23.794 4.662 29.874 1.00 97.81 71 VAL A CA 1
ATOM 508 C C . VAL A 1 71 ? -24.494 5.956 30.284 1.00 97.81 71 VAL A C 1
ATOM 510 O O . VAL A 1 71 ? -25.346 5.931 31.174 1.00 97.81 71 VAL A O 1
ATOM 513 N N . HIS A 1 72 ? -24.183 7.074 29.620 1.00 94.38 72 HIS A N 1
ATOM 514 C CA . HIS A 1 72 ? -24.833 8.351 29.907 1.00 94.38 72 HIS A CA 1
ATOM 515 C C . HIS A 1 72 ? -26.347 8.275 29.672 1.00 94.38 72 HIS A C 1
ATOM 517 O O . HIS A 1 72 ? -27.119 8.686 30.537 1.00 94.38 72 HIS A O 1
ATOM 523 N N . GLY A 1 73 ? -26.778 7.694 28.549 1.00 96.62 73 GLY A N 1
ATOM 524 C CA . GLY A 1 73 ? -28.194 7.513 28.228 1.00 96.62 73 GLY A CA 1
ATOM 525 C C . GLY A 1 73 ? -28.946 6.721 29.301 1.00 96.62 73 GLY A C 1
ATOM 526 O O . GLY A 1 73 ? -29.947 7.205 29.827 1.00 96.62 73 GLY A O 1
ATOM 527 N N . VAL A 1 74 ? -28.427 5.552 29.692 1.00 96.44 74 VAL A N 1
ATOM 528 C CA . VAL A 1 74 ? -29.050 4.698 30.722 1.00 96.44 74 VAL A CA 1
ATOM 529 C C . VAL A 1 74 ? -29.117 5.408 32.076 1.00 96.44 74 VAL A C 1
ATOM 531 O O . VAL A 1 74 ? -30.171 5.417 32.715 1.00 96.44 74 VAL A O 1
ATOM 534 N N . ALA A 1 75 ? -28.026 6.047 32.506 1.00 94.88 75 ALA A N 1
ATOM 535 C CA . ALA A 1 75 ? -27.991 6.769 33.776 1.00 94.88 75 ALA A CA 1
ATOM 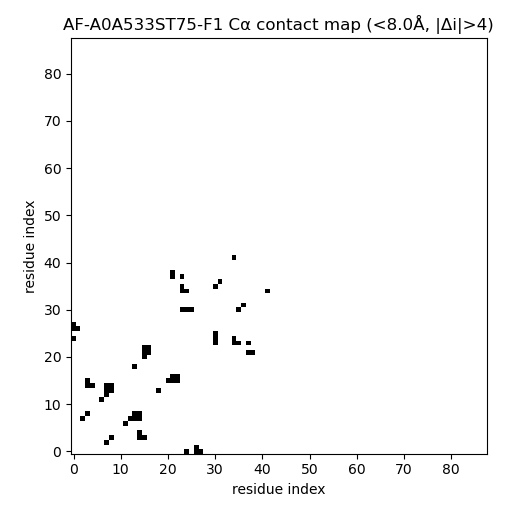536 C C . ALA A 1 75 ? -29.015 7.917 33.812 1.00 94.88 75 ALA A C 1
ATOM 538 O O . ALA A 1 75 ? -29.725 8.079 34.806 1.00 94.88 75 ALA A O 1
ATOM 539 N N . LYS A 1 76 ? -29.142 8.679 32.716 1.00 96.06 76 LYS A N 1
ATOM 540 C CA . LYS A 1 76 ? -30.135 9.757 32.601 1.00 96.06 76 LYS A CA 1
ATOM 541 C C . LYS A 1 76 ? -31.564 9.226 32.648 1.00 96.06 76 LYS A C 1
ATOM 543 O O . LYS A 1 76 ? -32.384 9.817 33.345 1.00 96.06 76 LYS A O 1
ATOM 548 N N . SER A 1 77 ? -31.862 8.115 31.975 1.00 92.25 77 SER A N 1
ATOM 549 C CA . SER A 1 77 ? -33.192 7.495 32.031 1.00 92.25 77 SER A CA 1
ATOM 550 C C . SER A 1 77 ? -33.575 7.063 33.451 1.00 92.25 77 SER A C 1
ATOM 552 O O . SER A 1 77 ? -34.707 7.297 33.870 1.00 92.25 77 SER A O 1
ATOM 554 N N . LEU A 1 78 ? -32.640 6.483 34.211 1.00 94.06 78 LEU A N 1
ATOM 555 C CA . LEU A 1 78 ? -32.882 6.089 35.604 1.00 94.06 78 LEU A CA 1
ATOM 556 C C . LEU A 1 78 ? -33.044 7.300 36.538 1.00 94.06 78 LEU A C 1
ATOM 558 O O . LEU A 1 78 ? -33.931 7.290 37.387 1.00 94.06 78 LEU A O 1
ATOM 562 N N . GLN A 1 79 ? -32.244 8.359 36.361 1.00 90.56 79 GLN A N 1
ATOM 563 C CA . GLN A 1 79 ? -32.384 9.604 37.130 1.00 90.56 79 GLN A CA 1
ATOM 564 C C . GLN A 1 79 ? -33.743 10.270 36.913 1.00 90.56 79 GLN A C 1
ATOM 566 O O . GLN A 1 79 ? -34.395 10.638 37.884 1.00 90.56 79 GLN A O 1
ATOM 571 N N . LEU A 1 80 ? -34.188 10.386 35.658 1.00 89.25 80 LEU A N 1
ATOM 572 C CA . LEU A 1 80 ? -35.498 10.959 35.337 1.00 89.25 80 LEU A CA 1
ATOM 573 C C . LEU A 1 80 ? -36.633 10.149 35.981 1.00 89.25 80 LEU A C 1
ATOM 575 O O . LEU A 1 80 ? -37.543 10.723 36.566 1.00 89.25 80 LEU A O 1
ATOM 579 N N . LYS A 1 81 ? -36.536 8.812 35.950 1.00 89.56 81 LYS A N 1
ATOM 580 C CA . LYS A 1 81 ? -37.511 7.915 36.587 1.00 89.56 81 LYS A CA 1
ATOM 581 C C . LYS A 1 81 ? -37.589 8.105 38.107 1.00 89.56 81 LYS A C 1
ATOM 583 O O . LYS A 1 81 ? -38.675 7.991 38.664 1.00 89.56 81 LYS A O 1
ATOM 588 N N . ALA A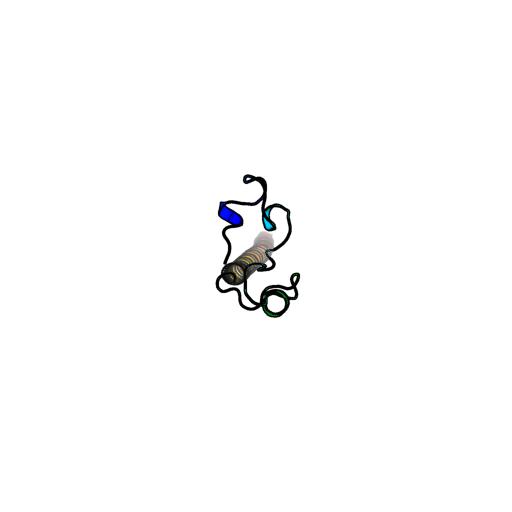 1 82 ? -36.457 8.358 38.765 1.00 84.06 82 ALA A N 1
ATOM 589 C CA . ALA A 1 82 ? -36.406 8.602 40.205 1.00 84.06 82 ALA A CA 1
ATOM 590 C C . ALA A 1 82 ? -36.972 9.984 40.576 1.00 84.06 82 ALA A C 1
ATOM 592 O O . ALA A 1 82 ? -37.748 10.080 41.519 1.00 84.06 82 ALA A O 1
ATOM 593 N N . SER A 1 83 ? -36.651 11.033 39.809 1.00 80.75 83 SER A N 1
ATOM 594 C CA . SER A 1 83 ? -37.153 12.393 40.061 1.00 80.75 83 SER A CA 1
ATOM 595 C C . SER A 1 83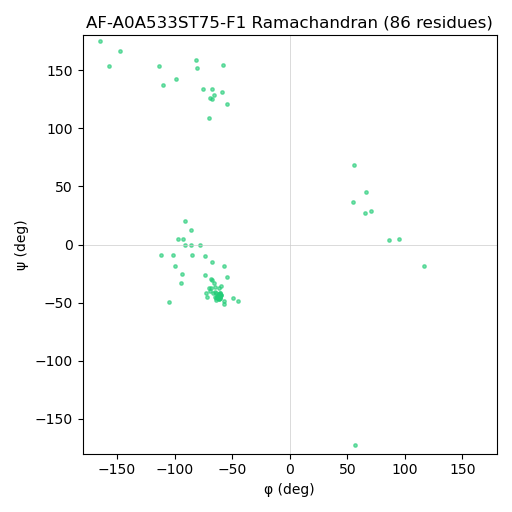 ? -38.672 12.536 39.875 1.00 80.75 83 SER A C 1
ATOM 597 O O . SER A 1 83 ? -39.300 13.287 40.618 1.00 80.75 83 SER A O 1
ATOM 599 N N . ASP A 1 84 ? -39.278 11.796 38.940 1.00 74.88 84 ASP A N 1
ATOM 600 C CA . ASP A 1 84 ? -40.743 11.760 38.776 1.00 74.88 84 ASP A CA 1
ATOM 601 C C . ASP A 1 84 ? -41.457 11.065 39.953 1.00 74.88 84 ASP A C 1
ATOM 603 O O . ASP A 1 84 ? -42.595 11.404 40.272 1.00 74.88 84 ASP A O 1
ATOM 607 N N . GLY A 1 85 ? -40.806 10.098 40.611 1.00 69.81 85 GLY A N 1
ATOM 608 C CA . GLY A 1 85 ? -41.381 9.344 41.732 1.00 69.81 85 GLY A CA 1
ATOM 609 C C . GLY A 1 85 ? -41.488 10.138 43.037 1.00 69.81 85 GLY A C 1
ATOM 610 O O . GLY A 1 85 ? -42.379 9.859 43.830 1.00 69.81 85 GLY A O 1
ATOM 611 N N . ASP A 1 86 ? -40.634 11.148 43.224 1.00 60.34 86 ASP A N 1
ATOM 612 C CA . ASP A 1 86 ? -40.625 12.029 44.405 1.00 60.34 86 ASP A CA 1
ATOM 613 C C . ASP A 1 86 ? -41.606 13.220 44.285 1.00 60.34 86 ASP A C 1
ATOM 615 O O . ASP A 1 86 ? -41.693 14.053 45.188 1.00 60.34 86 ASP A O 1
ATOM 619 N N . SER A 1 87 ? -42.335 13.333 43.164 1.00 59.56 87 SER A N 1
ATOM 620 C CA . SER A 1 87 ? -43.263 14.443 42.869 1.00 59.56 87 SER A CA 1
ATOM 621 C C . SER A 1 87 ? -44.742 14.138 43.184 1.00 59.56 87 SER A C 1
ATOM 623 O O . SER A 1 87 ? -45.610 14.961 42.877 1.00 59.56 87 SER A O 1
ATOM 625 N N . HIS A 1 88 ? -45.040 12.976 43.775 1.00 47.50 88 HIS A N 1
ATOM 626 C CA . HIS A 1 88 ? -46.382 12.510 44.159 1.00 47.50 88 HIS A CA 1
ATOM 627 C C . HIS A 1 88 ? -46.464 12.199 45.654 1.00 47.50 88 HIS A C 1
ATOM 629 O O . HIS A 1 88 ? -47.539 12.479 46.232 1.00 47.50 88 HIS A O 1
#

pLDDT: mean 87.07, std 12.84, range [47.5, 98.06]

Radius of gyration: 27.69 Å; Cα contacts (8 Å, |Δi|>4): 33; chains: 1; bounding box: 63×32×71 Å

Secondary structure (DSSP, 8-state):
---HHHH-BTTTTB-TTTTT-----TTSTTHHHHS-STTSPPTT-TTTTHHHHHHHHHHHHHHHHHHHHHHHHHHHHHHHHHHHHTT-

Foldseek 3Di:
DDCCVPCNPDRSPHGQVRVPADDQPVVDPPSCPQSPPVPDPRPDDPPPCPVVVVVVVVVVVVVVVVVVVVVVVVVVVVVVVVVVVVPD

Mean predicted aligned error: 10.52 Å

Nearest PDB structures (foldseek):
  3myr-assembly2_C  TM=9.136E-01  e=4.293E-03  Allochromatium vinosum

Sequence (88 aa):
FHNCPTVSWNDGQSWPVQAGHGCVGCSEPGFWDTMGPFYDRVPNVPGFGADVTATKIGLGLTAAAAAGIAVHGVAKSLQLKASDGDSH